Protein AF-R4U5V4-F1 (afdb_monomer_lite)

Radius of gyration: 15.0 Å; chains: 1; bounding box: 34×24×36 Å

Structure (mmCIF, N/CA/C/O backbone):
data_AF-R4U5V4-F1
#
_entry.id   AF-R4U5V4-F1
#
loop_
_atom_site.group_PDB
_atom_site.id
_atom_site.type_symbol
_atom_site.label_atom_id
_atom_site.label_alt_id
_atom_site.label_comp_id
_atom_site.label_asym_id
_atom_site.label_entity_id
_atom_site.label_seq_id
_atom_site.pdbx_PDB_ins_code
_atom_site.Cartn_x
_atom_site.Cartn_y
_atom_site.Cartn_z
_atom_site.occupancy
_atom_site.B_iso_or_equiv
_atom_site.auth_seq_id
_atom_site.auth_comp_id
_atom_site.auth_asym_id
_atom_site.auth_atom_id
_atom_site.pdbx_PDB_model_num
ATOM 1 N N . MET A 1 1 ? -1.966 0.619 -3.526 1.00 63.31 1 MET A N 1
ATOM 2 C CA . MET A 1 1 ? -1.711 0.811 -2.074 1.00 63.31 1 MET A CA 1
ATOM 3 C C . MET A 1 1 ? -2.488 -0.222 -1.251 1.00 63.31 1 MET A C 1
ATOM 5 O O . MET A 1 1 ? -3.338 -0.917 -1.809 1.00 63.31 1 MET A O 1
ATOM 9 N N . ALA A 1 2 ? -2.162 -0.418 0.031 1.00 70.44 2 ALA A N 1
ATOM 10 C CA . ALA A 1 2 ? -3.008 -1.195 0.945 1.00 70.44 2 ALA A CA 1
ATOM 11 C C . ALA A 1 2 ? -4.093 -0.268 1.504 1.00 70.44 2 ALA A C 1
ATOM 13 O O . ALA A 1 2 ? -3.780 0.854 1.877 1.00 70.44 2 ALA A O 1
ATOM 14 N N . THR A 1 3 ? -5.339 -0.720 1.538 1.00 75.81 3 THR A N 1
ATOM 15 C CA . THR A 1 3 ? -6.456 0.002 2.150 1.00 75.81 3 THR A CA 1
ATOM 16 C C . THR A 1 3 ? -7.125 -0.950 3.129 1.00 75.81 3 THR A C 1
ATOM 18 O O . THR A 1 3 ? -7.249 -2.146 2.856 1.00 75.81 3 THR A O 1
ATOM 21 N N . VAL A 1 4 ? -7.488 -0.440 4.302 1.00 81.69 4 VAL A N 1
ATOM 22 C CA . VAL A 1 4 ? -8.291 -1.170 5.284 1.00 81.69 4 VAL A CA 1
ATOM 23 C C . VAL A 1 4 ? -9.467 -0.291 5.669 1.00 81.69 4 VAL A C 1
ATOM 25 O O . VAL A 1 4 ? -9.296 0.904 5.895 1.00 81.69 4 VAL A O 1
ATOM 28 N N . VAL A 1 5 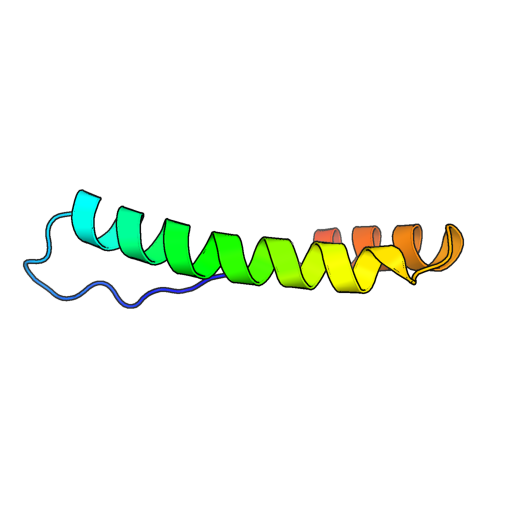? -10.656 -0.879 5.735 1.00 83.81 5 VAL A N 1
ATOM 29 C CA . VAL A 1 5 ? -11.826 -0.197 6.288 1.00 83.81 5 VAL A CA 1
ATOM 30 C C . VAL A 1 5 ? -11.693 -0.234 7.808 1.00 83.81 5 VAL A C 1
ATOM 32 O O . VAL A 1 5 ? -11.548 -1.311 8.398 1.00 83.81 5 VAL A O 1
ATOM 35 N N . VAL A 1 6 ? -11.677 0.936 8.442 1.00 81.81 6 VAL A N 1
ATOM 36 C CA . VAL A 1 6 ? -11.691 1.056 9.904 1.00 81.81 6 VAL A CA 1
ATOM 37 C C . VAL A 1 6 ? -13.145 1.008 10.356 1.00 81.81 6 VAL A C 1
ATOM 39 O O . VAL A 1 6 ? -13.975 1.747 9.833 1.00 81.81 6 VAL A O 1
ATOM 42 N N . LYS A 1 7 ? -13.471 0.109 11.290 1.00 83.88 7 LYS A N 1
ATOM 43 C CA . LYS A 1 7 ? -14.822 0.030 11.859 1.00 83.88 7 LYS A CA 1
ATOM 44 C C . LYS A 1 7 ? -14.970 1.072 12.969 1.00 83.88 7 LYS A C 1
ATOM 46 O O . LYS A 1 7 ? -14.024 1.310 13.718 1.00 83.88 7 LYS A O 1
ATOM 51 N N . SER A 1 8 ? -16.151 1.674 13.095 1.00 79.81 8 SER A N 1
ATOM 52 C CA . SER A 1 8 ? -16.460 2.605 14.186 1.00 79.81 8 SER A CA 1
ATOM 53 C C . SER A 1 8 ? -16.315 1.909 15.545 1.00 79.81 8 SER A C 1
ATOM 55 O O . SER A 1 8 ? -16.830 0.806 15.727 1.00 79.81 8 SER A O 1
ATOM 57 N N . GLY A 1 9 ? -15.603 2.538 16.484 1.00 86.00 9 GLY A N 1
ATOM 58 C CA . GLY A 1 9 ? -15.325 1.977 17.814 1.00 86.00 9 GLY A CA 1
ATOM 59 C C . GLY A 1 9 ? -14.144 1.000 17.872 1.00 86.00 9 GLY A C 1
ATOM 60 O O . GLY A 1 9 ? -13.872 0.426 18.924 1.00 86.00 9 GLY A O 1
ATOM 61 N N . GLU A 1 10 ? -13.421 0.790 16.768 1.00 83.62 10 GLU A N 1
ATOM 62 C CA . GLU A 1 10 ? -12.220 -0.041 16.774 1.00 83.62 10 GLU A CA 1
ATOM 63 C C . GLU A 1 10 ? -10.985 0.732 17.278 1.00 83.62 10 GLU A C 1
ATOM 65 O O . GLU A 1 10 ? -10.705 1.819 16.770 1.00 83.62 10 GLU A O 1
ATOM 70 N N . PRO A 1 11 ? -10.189 0.166 18.211 1.00 89.38 11 PRO A N 1
ATOM 71 C CA . PRO A 1 11 ? -8.930 0.773 18.630 1.00 89.38 11 PRO A CA 1
ATOM 72 C C . PRO A 1 11 ? -7.962 0.930 17.455 1.00 89.38 11 PRO A C 1
ATOM 74 O O . PRO A 1 11 ? -7.784 0.003 16.654 1.00 89.38 11 PRO A O 1
ATOM 77 N N . LEU A 1 12 ? -7.279 2.075 17.396 1.00 86.00 12 LEU A N 1
ATOM 78 C CA . LEU A 1 12 ? -6.347 2.416 16.318 1.00 86.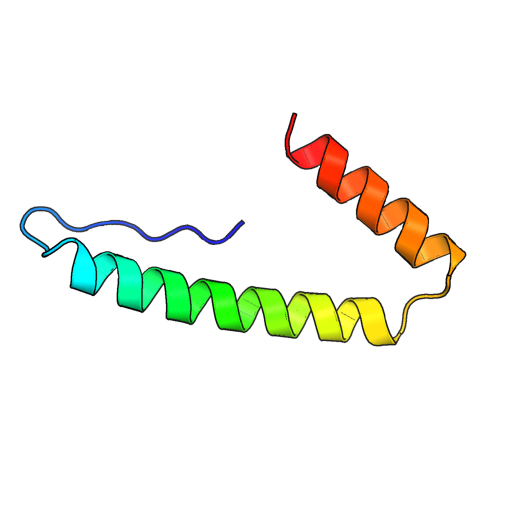00 12 LEU A CA 1
ATOM 79 C C . LEU A 1 12 ? -5.271 1.333 16.119 1.00 86.00 12 LEU A C 1
ATOM 81 O O . LEU A 1 12 ? -4.989 0.932 14.991 1.00 86.00 12 LEU A O 1
ATOM 85 N N . ASP A 1 13 ? -4.747 0.773 17.211 1.00 88.94 13 ASP A N 1
ATOM 86 C CA . ASP A 1 13 ? -3.736 -0.292 17.185 1.00 88.94 13 ASP A CA 1
ATOM 87 C C . ASP A 1 13 ? -4.216 -1.556 16.473 1.00 88.94 13 ASP A C 1
ATOM 89 O O . ASP A 1 13 ? -3.453 -2.237 15.778 1.0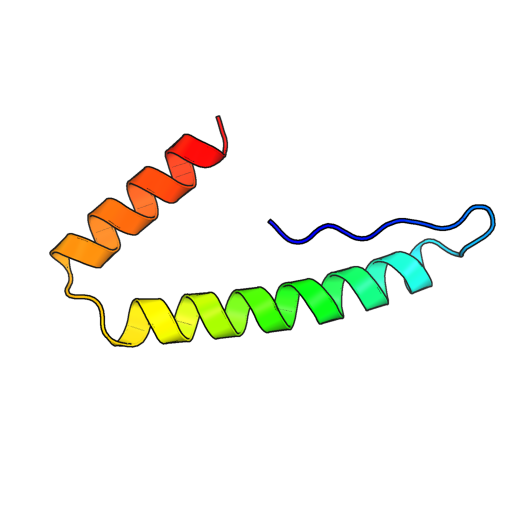0 88.94 13 ASP A O 1
ATOM 93 N N . LYS A 1 14 ? -5.502 -1.884 16.617 1.00 89.12 14 LYS A N 1
ATOM 94 C CA . LYS A 1 14 ? -6.104 -3.053 15.974 1.00 89.12 14 LYS A CA 1
ATOM 95 C C . LYS A 1 14 ? -6.242 -2.821 14.471 1.00 89.12 14 LYS A C 1
ATOM 97 O O . LYS A 1 14 ? -5.891 -3.702 13.679 1.00 89.12 14 LYS A O 1
ATOM 102 N N . ALA A 1 15 ? -6.643 -1.615 14.072 1.00 87.50 15 ALA A N 1
ATOM 103 C CA . ALA A 1 15 ? -6.670 -1.208 12.672 1.00 87.50 15 ALA A CA 1
ATOM 104 C C . ALA A 1 15 ? -5.259 -1.203 12.049 1.00 87.50 15 ALA A C 1
ATOM 106 O O . ALA A 1 15 ? -5.066 -1.766 10.965 1.00 87.50 15 ALA A O 1
ATOM 107 N N . LEU A 1 16 ? -4.258 -0.673 12.761 1.00 88.75 16 LEU A N 1
ATOM 108 C CA . LEU A 1 16 ? -2.853 -0.650 12.340 1.00 88.75 16 LEU A CA 1
ATOM 109 C C . LEU A 1 16 ? -2.275 -2.056 12.171 1.00 88.75 16 LEU A C 1
ATOM 111 O O . LEU A 1 16 ? -1.636 -2.340 11.157 1.00 88.75 16 LEU A O 1
ATOM 115 N N . LYS A 1 17 ? -2.544 -2.980 13.101 1.00 90.62 17 LYS A N 1
ATOM 116 C CA . LYS A 1 17 ? -2.120 -4.386 12.972 1.00 90.62 17 LYS A CA 1
ATOM 117 C C . LYS A 1 17 ? -2.670 -5.032 11.699 1.00 90.62 17 LYS A C 1
ATOM 119 O O . LYS A 1 17 ? -1.926 -5.704 10.980 1.00 90.62 17 LYS A O 1
ATOM 124 N N . ARG A 1 18 ? -3.946 -4.802 11.365 1.00 87.56 18 ARG A N 1
ATOM 125 C CA . ARG A 1 18 ? -4.540 -5.314 10.114 1.00 87.56 18 ARG A CA 1
ATOM 126 C C . ARG A 1 18 ? -3.926 -4.662 8.881 1.00 87.56 18 ARG A C 1
ATOM 128 O O . ARG A 1 18 ? -3.604 -5.367 7.926 1.00 87.56 18 ARG A O 1
ATOM 135 N N . PHE A 1 19 ? -3.713 -3.349 8.910 1.00 89.69 19 PHE A N 1
ATOM 136 C CA . PHE A 1 19 ? -3.046 -2.636 7.823 1.00 89.69 19 PHE A CA 1
ATOM 137 C C . PHE A 1 19 ? -1.628 -3.166 7.581 1.00 89.69 19 PHE A C 1
ATOM 139 O O . PHE A 1 19 ? -1.250 -3.445 6.442 1.00 89.69 19 PHE A O 1
ATOM 146 N N . ASN A 1 20 ? -0.853 -3.381 8.644 1.00 89.25 20 ASN A N 1
ATOM 147 C CA . ASN A 1 20 ? 0.497 -3.936 8.568 1.00 89.25 20 ASN A CA 1
ATOM 148 C C . ASN A 1 20 ? 0.493 -5.359 7.996 1.00 89.25 20 ASN A C 1
ATOM 150 O O . ASN A 1 20 ? 1.307 -5.681 7.130 1.00 89.25 20 ASN A O 1
ATOM 154 N N . LYS A 1 21 ? -0.482 -6.190 8.383 1.00 89.38 21 LYS A N 1
ATOM 155 C CA . LYS A 1 21 ? -0.663 -7.526 7.802 1.00 89.38 21 LYS A CA 1
ATOM 156 C C . LYS A 1 21 ? -0.934 -7.453 6.296 1.00 89.38 21 LYS A C 1
ATOM 158 O O . LYS A 1 21 ? -0.205 -8.070 5.523 1.00 89.38 21 LYS A O 1
ATOM 163 N N . VAL A 1 22 ? -1.913 -6.659 5.862 1.00 87.69 22 VAL A N 1
ATOM 164 C CA . VAL A 1 22 ? -2.275 -6.525 4.435 1.00 87.69 22 VAL A CA 1
ATOM 165 C C . VAL A 1 22 ? -1.140 -5.895 3.618 1.00 87.69 22 VAL A C 1
ATOM 167 O O . VAL A 1 22 ? -0.839 -6.342 2.509 1.00 87.69 22 VAL A O 1
ATOM 170 N N . SER A 1 23 ? -0.469 -4.878 4.159 1.00 87.88 23 SER A N 1
ATOM 171 C CA . SER A 1 23 ? 0.649 -4.220 3.479 1.00 87.88 23 SER A CA 1
ATOM 172 C C . SER A 1 23 ? 1.867 -5.135 3.342 1.00 87.88 23 SER A C 1
ATOM 174 O O . SER A 1 23 ? 2.523 -5.104 2.301 1.00 87.88 23 SER A O 1
ATOM 176 N N . SER A 1 24 ? 2.148 -5.997 4.326 1.00 87.12 24 SER A N 1
ATOM 177 C CA . SER A 1 24 ? 3.257 -6.957 4.248 1.00 87.12 24 SER A CA 1
ATOM 178 C C . SER A 1 24 ? 3.096 -7.955 3.093 1.00 87.12 24 SER A C 1
ATOM 180 O O . SER A 1 24 ? 4.057 -8.201 2.361 1.00 87.12 24 SER A O 1
ATOM 182 N N . VAL A 1 25 ? 1.875 -8.451 2.858 1.00 86.31 25 VAL A N 1
ATOM 183 C CA . VAL A 1 25 ? 1.557 -9.359 1.743 1.00 86.31 25 VAL A CA 1
ATOM 184 C C . VAL A 1 25 ? 1.779 -8.656 0.403 1.00 86.31 25 VAL A C 1
ATOM 186 O O . VAL A 1 25 ? 2.541 -9.146 -0.430 1.00 86.31 25 VAL A O 1
ATOM 189 N N . LYS A 1 26 ? 1.235 -7.442 0.240 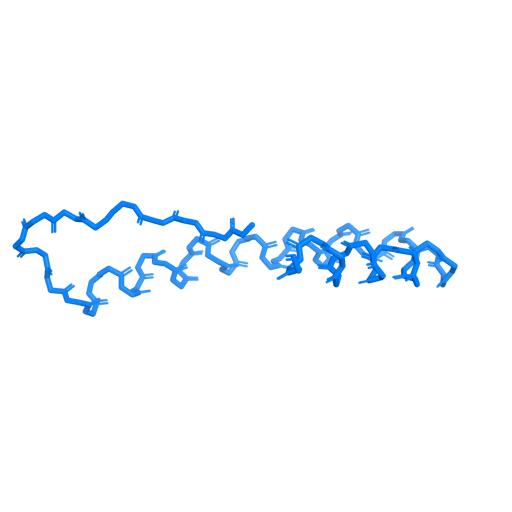1.00 84.38 26 LYS A N 1
ATOM 190 C CA . LYS A 1 26 ? 1.426 -6.633 -0.977 1.00 84.38 26 LYS A CA 1
ATOM 191 C C . LYS A 1 26 ? 2.900 -6.295 -1.239 1.00 84.38 26 LYS A C 1
ATOM 193 O O . LYS A 1 26 ? 3.347 -6.334 -2.383 1.00 84.38 26 LYS A O 1
ATOM 198 N N . ARG A 1 27 ? 3.688 -6.009 -0.192 1.00 85.94 27 ARG A N 1
ATOM 199 C CA . ARG A 1 27 ? 5.145 -5.791 -0.312 1.00 85.94 27 ARG A CA 1
ATOM 200 C C . ARG A 1 27 ? 5.868 -7.051 -0.794 1.00 85.94 27 ARG A C 1
ATOM 202 O O . ARG A 1 27 ? 6.767 -6.950 -1.625 1.00 85.94 27 ARG A O 1
ATOM 209 N N . LYS A 1 28 ? 5.485 -8.232 -0.300 1.00 87.44 28 LYS A N 1
ATOM 210 C CA . LYS A 1 28 ? 6.068 -9.516 -0.723 1.00 87.44 28 LYS A CA 1
ATOM 211 C C . LYS A 1 28 ? 5.762 -9.817 -2.191 1.00 87.44 28 LYS A C 1
ATOM 213 O O . LYS A 1 28 ? 6.655 -10.236 -2.923 1.00 87.44 28 LYS A O 1
ATOM 218 N N . GLU A 1 29 ? 4.535 -9.565 -2.633 1.00 85.12 29 GLU A N 1
ATOM 219 C CA . GLU A 1 29 ? 4.128 -9.723 -4.035 1.00 85.12 29 GLU A CA 1
ATOM 220 C C . GLU A 1 29 ? 4.866 -8.759 -4.968 1.00 85.12 29 GLU A C 1
ATOM 222 O O . GLU A 1 29 ? 5.361 -9.179 -6.014 1.00 85.12 29 GLU A O 1
ATOM 227 N N . ALA A 1 30 ? 5.018 -7.493 -4.567 1.00 84.25 30 ALA A N 1
ATOM 228 C CA . ALA A 1 30 ? 5.794 -6.513 -5.324 1.00 84.25 30 ALA A CA 1
ATOM 229 C C . ALA A 1 30 ? 7.257 -6.958 -5.497 1.00 84.25 30 ALA A C 1
ATOM 231 O O . ALA A 1 30 ? 7.774 -6.942 -6.612 1.00 84.25 30 ALA A O 1
ATOM 232 N N . ARG A 1 31 ? 7.898 -7.455 -4.427 1.00 85.94 31 ARG A N 1
ATOM 233 C CA . ARG A 1 31 ? 9.268 -8.000 -4.492 1.00 85.94 31 ARG A CA 1
ATOM 234 C C . ARG A 1 31 ? 9.377 -9.211 -5.420 1.00 85.94 31 ARG A C 1
ATOM 236 O O . ARG A 1 31 ? 10.348 -9.315 -6.161 1.00 85.94 31 ARG A O 1
ATOM 243 N N . LYS A 1 32 ? 8.387 -10.113 -5.408 1.00 86.25 32 LYS A N 1
ATOM 244 C CA . LYS A 1 32 ? 8.350 -11.266 -6.324 1.00 86.25 32 LYS A CA 1
ATOM 245 C C . LYS A 1 32 ? 8.248 -10.835 -7.786 1.00 86.25 32 LYS A C 1
ATOM 247 O O . LYS A 1 32 ? 8.944 -11.401 -8.617 1.00 86.25 32 LYS A O 1
ATOM 252 N N . ARG A 1 33 ? 7.420 -9.833 -8.100 1.00 83.75 33 ARG A N 1
ATOM 253 C CA . ARG A 1 33 ? 7.334 -9.283 -9.465 1.00 83.75 33 ARG A CA 1
ATOM 254 C C . ARG A 1 33 ? 8.640 -8.620 -9.884 1.00 83.75 33 ARG A C 1
ATOM 256 O O . ARG A 1 33 ? 9.108 -8.855 -10.988 1.00 83.75 33 ARG A O 1
ATOM 263 N N . GLU A 1 34 ? 9.267 -7.857 -8.990 1.00 82.81 34 GLU A N 1
ATOM 264 C CA . GLU A 1 34 ? 10.567 -7.242 -9.269 1.00 82.81 34 GLU A CA 1
ATOM 265 C C . GLU A 1 34 ? 11.688 -8.267 -9.479 1.00 82.81 34 GLU A C 1
ATOM 267 O O . GLU A 1 34 ? 12.623 -7.983 -10.222 1.00 82.81 34 GLU A O 1
ATOM 272 N N . HIS A 1 35 ? 11.627 -9.448 -8.860 1.00 85.06 35 HIS A N 1
ATOM 273 C CA . HIS A 1 35 ? 12.680 -10.462 -8.974 1.00 85.06 35 HIS A CA 1
ATOM 274 C C . HIS A 1 35 ? 12.959 -10.869 -10.430 1.00 85.06 35 HIS A C 1
ATOM 276 O O . HIS A 1 35 ? 14.118 -10.995 -10.814 1.00 85.06 35 HIS A O 1
ATOM 282 N N . TRP A 1 36 ? 11.910 -10.991 -11.245 1.00 85.25 36 TRP A N 1
ATOM 283 C CA . TRP A 1 36 ? 11.998 -11.439 -12.640 1.00 85.25 36 TRP A CA 1
ATOM 284 C C . TRP A 1 36 ? 12.194 -10.300 -13.650 1.00 85.25 36 TRP A C 1
ATOM 286 O O . TRP A 1 36 ? 12.345 -10.553 -14.839 1.00 85.25 36 TRP A O 1
ATOM 296 N N . MET A 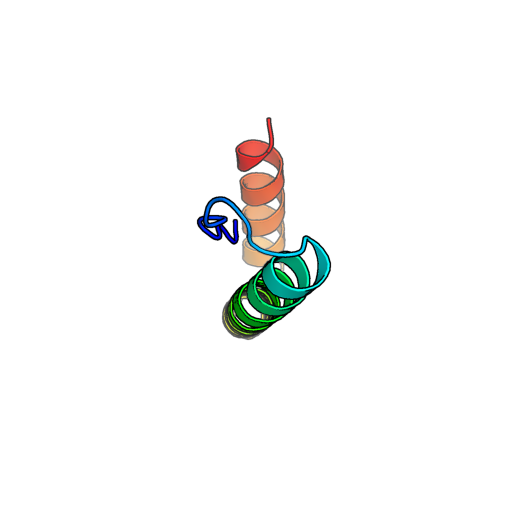1 37 ? 12.204 -9.047 -13.190 1.00 88.25 37 MET A N 1
ATOM 297 C CA . MET A 1 37 ? 12.295 -7.868 -14.055 1.00 88.25 37 MET A CA 1
ATOM 298 C C . MET A 1 37 ? 13.753 -7.513 -14.366 1.00 88.25 37 MET A C 1
ATOM 300 O O . MET A 1 37 ? 14.607 -7.442 -13.469 1.00 88.25 37 MET A O 1
ATOM 304 N N . SER A 1 38 ? 14.026 -7.177 -15.626 1.00 89.75 38 SER A N 1
ATOM 305 C CA . SER A 1 38 ? 15.308 -6.620 -16.058 1.00 89.75 38 SER A CA 1
ATOM 306 C C . SER A 1 38 ? 15.565 -5.236 -15.443 1.00 89.75 38 SER A C 1
ATOM 308 O O . SER A 1 38 ? 14.669 -4.543 -14.948 1.00 89.75 38 SER A O 1
ATOM 310 N N . LYS A 1 39 ? 16.819 -4.769 -15.504 1.00 88.56 39 LYS A N 1
ATOM 311 C CA . LYS A 1 39 ? 17.219 -3.451 -14.972 1.00 88.56 39 LYS A CA 1
ATOM 312 C C . LYS A 1 39 ? 16.439 -2.289 -15.613 1.00 88.56 39 LYS A C 1
ATOM 314 O O . LYS A 1 39 ? 16.138 -1.305 -14.934 1.00 88.56 39 LYS A O 1
ATOM 319 N N . LYS A 1 40 ? 16.098 -2.403 -16.903 1.00 92.50 40 LYS A N 1
ATOM 320 C CA . LYS A 1 40 ? 15.324 -1.396 -17.651 1.00 92.50 40 LYS A CA 1
ATOM 321 C C . LYS A 1 40 ? 13.860 -1.376 -17.208 1.00 92.50 40 LYS A C 1
ATOM 323 O O . LYS A 1 40 ? 13.306 -0.301 -16.988 1.00 92.50 40 LYS A O 1
ATOM 328 N N . GLU A 1 41 ? 13.266 -2.547 -17.005 1.00 87.50 41 GLU A N 1
ATOM 329 C CA . GLU A 1 41 ? 11.880 -2.690 -16.545 1.00 87.50 41 GLU A CA 1
ATOM 330 C C . GLU A 1 41 ? 11.714 -2.219 -15.098 1.00 87.50 41 GLU A C 1
ATOM 332 O O . GLU A 1 41 ? 10.783 -1.474 -14.804 1.00 87.50 41 GLU A O 1
ATOM 337 N N . LYS A 1 42 ? 12.673 -2.526 -14.214 1.00 89.25 42 LYS A N 1
ATOM 338 C CA . LYS A 1 42 ? 12.704 -1.994 -12.838 1.00 89.25 42 LYS A CA 1
ATOM 339 C C . LYS A 1 42 ? 12.712 -0.465 -12.801 1.00 89.25 42 LYS A C 1
ATOM 341 O O . LYS A 1 42 ? 12.036 0.126 -11.963 1.00 89.25 42 LYS A O 1
ATOM 346 N N . ARG A 1 43 ? 13.465 0.191 -13.696 1.00 89.19 43 ARG A N 1
ATOM 347 C CA . ARG A 1 43 ? 13.495 1.664 -13.795 1.00 89.19 43 ARG A CA 1
ATOM 348 C C . ARG A 1 43 ? 12.139 2.240 -14.203 1.00 89.19 43 ARG A C 1
ATOM 350 O O . ARG A 1 43 ? 11.688 3.184 -13.561 1.00 89.19 43 ARG A O 1
ATOM 357 N N . ARG A 1 44 ? 11.489 1.661 -15.220 1.00 89.69 44 ARG A N 1
ATOM 358 C CA . ARG A 1 44 ? 10.145 2.081 -15.659 1.00 89.69 44 ARG A CA 1
ATOM 359 C C . ARG A 1 44 ? 9.107 1.875 -14.562 1.00 89.69 44 ARG A C 1
ATOM 361 O O . ARG A 1 44 ? 8.406 2.817 -14.219 1.00 89.69 44 ARG A O 1
ATOM 368 N N . TYR A 1 45 ? 9.097 0.695 -13.948 1.00 86.00 45 TYR A N 1
ATOM 369 C CA . TYR A 1 45 ? 8.187 0.365 -12.856 1.00 86.00 45 TYR A CA 1
ATOM 370 C C . TYR A 1 45 ? 8.301 1.353 -11.686 1.00 86.00 45 TYR A C 1
ATOM 372 O O . TYR A 1 45 ? 7.293 1.843 -11.186 1.00 86.00 45 TYR A O 1
ATOM 380 N N . LYS A 1 46 ? 9.526 1.728 -11.286 1.00 86.31 46 LYS A N 1
ATOM 381 C CA . LYS A 1 46 ? 9.739 2.741 -10.239 1.00 86.31 46 LYS A CA 1
ATOM 382 C C . LYS A 1 46 ? 9.248 4.133 -10.646 1.00 86.31 46 LYS A C 1
ATOM 384 O O . LYS A 1 46 ? 8.610 4.793 -9.834 1.00 86.31 46 LYS A O 1
ATOM 389 N N . GLN A 1 47 ? 9.505 4.568 -11.883 1.00 87.81 47 GLN A N 1
ATOM 390 C CA . GLN A 1 47 ? 8.974 5.841 -12.392 1.00 87.81 47 GLN A CA 1
ATOM 391 C C . GLN A 1 47 ? 7.441 5.867 -12.394 1.00 87.81 47 GLN A C 1
ATOM 393 O O . GLN A 1 47 ? 6.838 6.877 -12.038 1.00 87.81 47 GLN A O 1
ATOM 398 N N . GLU A 1 48 ? 6.814 4.758 -12.771 1.00 85.62 48 GLU A N 1
ATOM 399 C CA . GLU A 1 48 ? 5.362 4.610 -12.817 1.00 85.62 48 GLU A CA 1
ATOM 400 C C . GLU A 1 48 ? 4.745 4.610 -11.410 1.00 85.62 48 GLU A C 1
ATOM 402 O O . GLU A 1 48 ? 3.748 5.292 -11.173 1.00 85.62 48 GLU A O 1
ATOM 407 N N . GLN A 1 49 ? 5.399 3.965 -10.435 1.00 79.25 49 GLN A N 1
ATOM 408 C CA . GLN A 1 49 ? 5.005 4.063 -9.026 1.00 79.25 49 GLN A CA 1
ATOM 409 C C . GLN A 1 49 ? 5.111 5.490 -8.475 1.00 79.25 49 GLN A C 1
ATOM 411 O O . GLN A 1 49 ? 4.227 5.915 -7.734 1.00 79.25 49 GLN A O 1
ATOM 416 N N . SER A 1 50 ? 6.153 6.246 -8.838 1.00 77.00 50 SER A N 1
ATOM 417 C CA . SER A 1 50 ? 6.281 7.652 -8.433 1.00 77.00 50 SER A CA 1
ATOM 418 C C . SER A 1 50 ? 5.212 8.547 -9.064 1.00 77.00 50 SER A C 1
ATOM 420 O O . SER A 1 50 ? 4.757 9.487 -8.421 1.00 77.00 50 SER A O 1
ATOM 422 N N . ARG A 1 51 ? 4.787 8.251 -10.300 1.00 76.81 51 ARG A N 1
ATOM 423 C CA . ARG A 1 51 ? 3.698 8.970 -10.982 1.00 76.81 51 ARG A CA 1
ATOM 424 C C . ARG A 1 51 ? 2.335 8.694 -10.363 1.00 76.81 51 ARG A C 1
ATOM 426 O O . ARG A 1 51 ? 1.572 9.626 -10.201 1.00 76.81 51 ARG A O 1
ATOM 433 N N . SER A 1 52 ? 2.065 7.453 -9.965 1.00 61.62 52 SER A N 1
ATOM 434 C CA . SER A 1 52 ? 0.825 7.064 -9.275 1.00 61.62 52 SER A CA 1
ATOM 435 C C . SER A 1 52 ? 0.642 7.724 -7.896 1.00 61.62 52 SER A C 1
ATOM 437 O O . SER A 1 52 ? -0.422 7.558 -7.298 1.00 61.62 52 SER A O 1
ATOM 439 N N . PHE A 1 53 ? 1.672 8.382 -7.356 1.00 57.09 53 PHE A N 1
ATOM 440 C CA . PHE A 1 53 ? 1.635 9.041 -6.048 1.00 57.09 53 PHE A CA 1
ATOM 441 C C . PHE A 1 53 ? 1.393 10.560 -6.133 1.00 57.09 53 PHE A C 1
ATOM 443 O O . PHE A 1 53 ? 1.108 11.171 -5.106 1.00 57.09 53 PHE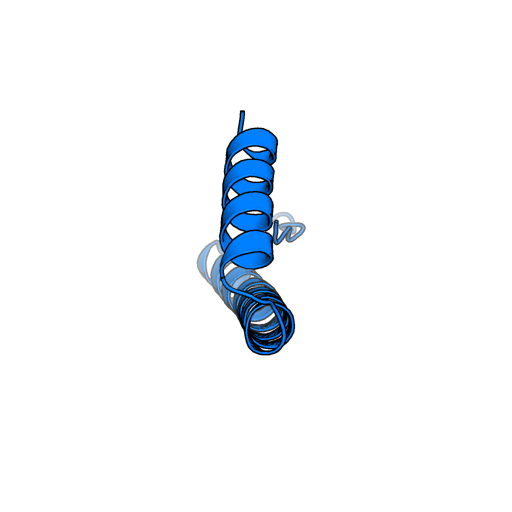 A O 1
ATOM 450 N N . ARG A 1 54 ? 1.525 11.159 -7.325 1.00 52.53 54 ARG A N 1
ATOM 451 C CA . ARG A 1 54 ? 1.141 12.551 -7.607 1.00 52.53 54 ARG A CA 1
ATOM 452 C C . ARG A 1 54 ? -0.294 12.598 -8.106 1.00 52.53 54 ARG A C 1
ATOM 454 O O . ARG A 1 54 ? -0.964 13.589 -7.759 1.00 52.53 54 ARG A O 1
#

Foldseek 3Di:
DQDDDDDPPDDPVVRVVVSCVRVVVVVVVVVVVVVPDDPVRVVVVVVVVVVVVD

Organism: NCBI:txid1276229

Sequence (54 aa):
MATVVVKSGEPLDKALKRFNKVSSVKRKEARKREHWMSKKEKRRYKQEQSRSFR

Secondary structure (DSSP, 8-state):
----PPPTT--HHHHHHHHHHHHHHHHHHHHHHHHT--HHHHHHHHHHHHHTT-

InterPro domains:
  IPR001911 Small ribosomal subunit protein bS21 [MF_00358] (1-54)
  IPR001911 Small ribosomal subunit protein bS21 [TIGR00030] (3-50)

pLDDT: mean 83.63, std 8.22, range [52.53, 92.5]